Protein AF-A0A351FWD5-F1 (afdb_monomer_lite)

Radius of gyration: 30.02 Å; chains: 1; bounding box: 50×94×89 Å

Structure (mmCIF, N/CA/C/O backbone):
data_AF-A0A351FWD5-F1
#
_entry.id   AF-A0A351FWD5-F1
#
loop_
_atom_site.group_PDB
_atom_site.id
_atom_site.type_symbol
_atom_site.label_atom_id
_atom_site.label_alt_id
_atom_site.label_comp_id
_atom_site.label_asym_id
_atom_site.label_entity_id
_atom_site.label_seq_id
_atom_site.pdbx_PDB_ins_code
_atom_site.Cartn_x
_atom_site.Cartn_y
_atom_site.Cartn_z
_atom_site.occupancy
_atom_site.B_iso_or_equiv
_atom_site.auth_seq_id
_atom_site.auth_comp_id
_atom_site.auth_asym_id
_atom_site.auth_atom_id
_atom_site.pdbx_PDB_model_num
ATOM 1 N N . MET A 1 1 ? 13.349 -75.496 66.572 1.00 41.38 1 MET A N 1
ATOM 2 C CA . MET A 1 1 ? 14.262 -75.099 65.475 1.00 41.38 1 MET A CA 1
ATOM 3 C C . MET A 1 1 ? 13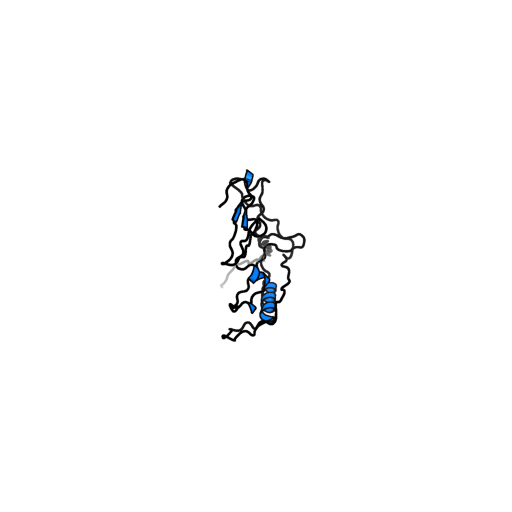.412 -74.350 64.451 1.00 41.38 1 MET A C 1
ATOM 5 O O . MET A 1 1 ? 12.555 -74.960 63.850 1.00 41.38 1 MET A O 1
ATOM 9 N N . SER A 1 2 ? 13.331 -73.021 64.524 1.00 43.41 2 SER A N 1
ATOM 10 C CA . SER A 1 2 ? 14.246 -72.053 63.892 1.00 43.41 2 SER A CA 1
ATOM 11 C C . SER A 1 2 ? 13.725 -71.585 62.522 1.00 43.41 2 SER A C 1
ATOM 13 O O . SER A 1 2 ? 13.890 -72.307 61.549 1.00 43.41 2 SER A O 1
ATOM 15 N N . ARG A 1 3 ? 13.266 -70.313 62.498 1.00 41.75 3 ARG A N 1
ATOM 16 C CA . ARG A 1 3 ? 13.237 -69.354 61.362 1.00 41.75 3 ARG A CA 1
ATOM 17 C C . ARG A 1 3 ? 12.122 -69.564 60.311 1.00 41.75 3 ARG A C 1
ATOM 19 O O . ARG A 1 3 ? 11.820 -70.690 59.978 1.00 41.75 3 ARG A O 1
ATOM 26 N N . LEU A 1 4 ? 11.471 -68.557 59.717 1.00 43.47 4 LEU A N 1
ATOM 27 C CA . LEU A 1 4 ? 11.526 -67.086 59.747 1.00 43.47 4 LEU A CA 1
ATOM 28 C C . LEU A 1 4 ? 10.244 -66.576 59.015 1.00 43.47 4 LEU A C 1
ATOM 30 O O . LEU A 1 4 ? 9.862 -67.207 58.042 1.00 43.47 4 LEU A O 1
ATOM 34 N N . ARG A 1 5 ? 9.637 -65.463 59.480 1.00 39.59 5 ARG A N 1
ATOM 35 C CA . ARG A 1 5 ? 9.236 -64.218 58.747 1.00 39.59 5 ARG A CA 1
ATOM 36 C C . ARG A 1 5 ? 8.642 -64.336 57.315 1.00 39.59 5 ARG A C 1
ATOM 38 O O . ARG A 1 5 ? 9.155 -65.080 56.508 1.00 39.59 5 ARG A O 1
ATOM 45 N N . SER A 1 6 ? 7.718 -63.516 56.806 1.00 39.00 6 SER A N 1
ATOM 46 C CA . SER A 1 6 ? 7.084 -62.249 57.200 1.00 39.00 6 SER A CA 1
ATOM 47 C C . SER A 1 6 ? 6.285 -61.755 55.973 1.00 39.00 6 SER A C 1
ATOM 49 O O . SER A 1 6 ? 6.823 -61.784 54.874 1.00 39.00 6 SER A O 1
ATOM 51 N N . ILE A 1 7 ? 5.042 -61.306 56.178 1.00 45.97 7 ILE A N 1
ATOM 52 C CA . ILE A 1 7 ? 4.450 -60.027 55.715 1.00 45.97 7 ILE A CA 1
ATOM 53 C C . ILE A 1 7 ? 4.890 -59.512 54.323 1.00 45.97 7 ILE A C 1
ATOM 55 O O . ILE A 1 7 ? 6.020 -59.063 54.173 1.00 45.97 7 ILE A O 1
ATOM 59 N N . SER A 1 8 ? 3.981 -59.406 53.347 1.00 37.34 8 SER A N 1
ATOM 60 C CA . SER A 1 8 ? 3.209 -58.167 53.120 1.00 37.34 8 SER A CA 1
ATOM 61 C C . SER A 1 8 ? 2.425 -58.184 51.807 1.00 37.34 8 SER A C 1
ATOM 63 O O . SER A 1 8 ? 2.867 -58.695 50.783 1.00 37.34 8 SER A O 1
ATOM 65 N N . GLN A 1 9 ? 1.260 -57.553 51.877 1.00 48.47 9 GLN A N 1
ATOM 66 C CA . GLN A 1 9 ? 0.354 -57.199 50.795 1.00 48.47 9 GLN A CA 1
ATOM 67 C C . GLN A 1 9 ? 1.044 -56.314 49.746 1.00 48.47 9 GLN A C 1
ATOM 69 O O . GLN A 1 9 ? 1.729 -55.367 50.116 1.00 48.47 9 GLN A O 1
ATOM 74 N N . PHE A 1 10 ? 0.759 -56.532 48.462 1.00 39.69 10 PHE A N 1
ATOM 75 C CA . PHE A 1 10 ? 0.772 -55.463 47.459 1.00 39.69 10 PHE A CA 1
ATOM 76 C C . PHE A 1 10 ? -0.355 -55.706 46.451 1.00 39.69 10 PHE A C 1
ATOM 78 O O . PHE A 1 10 ? -0.231 -56.465 45.493 1.00 39.69 10 PHE A O 1
ATOM 85 N N . VAL A 1 11 ? -1.491 -55.063 46.720 1.00 46.16 11 VAL A N 1
ATOM 86 C CA . VAL A 1 11 ? -2.560 -54.826 45.750 1.00 46.16 11 VAL A CA 1
ATOM 87 C C . VAL A 1 11 ? -2.072 -53.699 44.842 1.00 46.16 11 VAL A C 1
ATOM 89 O O . VAL A 1 11 ? -1.992 -52.550 45.271 1.00 46.16 11 VAL A O 1
ATOM 92 N N . ALA A 1 12 ? -1.710 -54.019 43.603 1.00 42.12 12 ALA A N 1
ATOM 93 C CA . ALA A 1 12 ? -1.438 -53.017 42.580 1.00 42.12 12 ALA A CA 1
ATOM 94 C C . ALA A 1 12 ? -2.760 -52.640 41.897 1.00 42.12 12 ALA A C 1
ATOM 96 O O . ALA A 1 12 ? -3.205 -53.283 40.948 1.00 42.12 12 ALA A O 1
ATOM 97 N N . LEU A 1 13 ? -3.405 -51.603 42.431 1.00 40.25 13 LEU A N 1
ATOM 98 C CA . LEU A 1 13 ? -4.519 -50.905 41.801 1.00 40.25 13 LEU A CA 1
ATOM 99 C C . LEU A 1 13 ? -3.931 -50.027 40.678 1.00 40.25 13 LEU A C 1
ATOM 101 O O . LEU A 1 13 ? -3.448 -48.927 40.939 1.00 40.25 13 LEU A O 1
ATOM 105 N N . LEU A 1 14 ? -3.906 -50.516 39.433 1.00 44.38 14 LEU A N 1
ATOM 106 C CA . LEU A 1 14 ? -3.582 -49.666 38.282 1.00 44.38 14 LEU A CA 1
ATOM 107 C C . LEU A 1 14 ? -4.789 -48.767 37.988 1.00 44.38 14 LEU A C 1
ATOM 109 O O . LEU A 1 14 ? -5.730 -49.154 37.299 1.00 44.38 14 LEU A O 1
ATOM 113 N N . GLY A 1 15 ? -4.759 -47.562 38.557 1.00 38.09 15 GLY A N 1
ATOM 114 C CA . GLY A 1 15 ? -5.652 -46.472 38.195 1.00 38.09 15 GLY A CA 1
ATOM 115 C C . GLY A 1 15 ? -5.371 -46.016 36.766 1.00 38.09 15 GLY A C 1
ATOM 116 O O . GLY A 1 15 ? -4.298 -45.497 36.463 1.00 38.09 15 GLY A O 1
ATOM 117 N N . SER A 1 16 ? -6.349 -46.210 35.886 1.00 47.50 16 SER A N 1
ATOM 118 C CA . SER A 1 16 ? -6.391 -45.629 34.550 1.00 47.50 16 SER A CA 1
ATOM 119 C C . SER A 1 16 ? -6.541 -44.109 34.662 1.00 47.50 16 SER A C 1
ATOM 121 O O . SER A 1 16 ? -7.642 -43.589 34.848 1.00 47.50 16 SER A O 1
ATOM 123 N N . VAL A 1 17 ? -5.422 -43.392 34.574 1.00 49.44 17 VAL A N 1
ATOM 124 C CA . VAL A 1 17 ? -5.404 -41.940 34.389 1.00 49.44 17 VAL A CA 1
ATOM 125 C C . VAL A 1 17 ? -5.877 -41.662 32.963 1.00 49.44 17 VAL A C 1
ATOM 127 O O . VAL A 1 17 ? -5.116 -41.790 32.007 1.00 49.44 17 VAL A O 1
ATOM 130 N N . SER A 1 18 ? -7.157 -41.314 32.819 1.00 47.72 18 SER A N 1
ATOM 131 C CA . SER A 1 18 ? -7.682 -40.686 31.607 1.00 47.72 18 SER A CA 1
ATOM 132 C C . SER A 1 18 ? -6.924 -39.385 31.372 1.00 47.72 18 SER A C 1
ATOM 134 O O . SER A 1 18 ? -7.190 -38.368 32.014 1.00 47.72 18 SER A O 1
ATOM 136 N N . ALA A 1 19 ? -5.966 -39.424 30.450 1.00 46.78 19 ALA A N 1
ATOM 137 C CA . ALA A 1 19 ? -5.358 -38.240 29.876 1.00 46.78 19 ALA A CA 1
ATOM 138 C C . ALA A 1 19 ? -6.426 -37.515 29.046 1.00 46.78 19 ALA A C 1
ATOM 140 O O . ALA A 1 19 ? -6.619 -37.789 27.862 1.00 46.78 19 ALA A O 1
ATOM 141 N N . VAL A 1 20 ? -7.158 -36.607 29.692 1.00 49.94 20 VAL A N 1
ATOM 142 C CA . VAL A 1 20 ? -7.933 -35.577 29.004 1.00 49.94 20 VAL A CA 1
ATOM 143 C C . VAL A 1 20 ? -6.912 -34.721 28.264 1.00 49.94 20 VAL A C 1
ATOM 145 O O . VAL A 1 20 ? -6.256 -33.864 28.854 1.00 49.94 20 VAL A O 1
ATOM 148 N N . MET A 1 21 ? -6.730 -34.997 26.972 1.00 47.03 21 MET A N 1
ATOM 149 C CA . MET A 1 21 ? -6.053 -34.077 26.071 1.00 47.03 21 MET A CA 1
ATOM 150 C C . MET A 1 21 ? -6.912 -32.819 25.986 1.00 47.03 21 MET A C 1
ATOM 152 O O . MET A 1 21 ? -7.816 -32.708 25.161 1.00 47.03 21 MET A O 1
ATOM 156 N N . LEU A 1 22 ? -6.628 -31.869 26.874 1.00 44.09 22 LEU A N 1
ATOM 157 C CA . LEU A 1 22 ? -6.909 -30.463 26.650 1.00 44.09 22 LEU A CA 1
ATOM 158 C C . LEU A 1 22 ? -6.114 -30.066 25.405 1.00 44.09 22 LEU A C 1
ATOM 160 O O . LEU A 1 22 ? -4.974 -29.612 25.490 1.00 44.09 22 LEU A O 1
ATOM 164 N N . VAL A 1 23 ? -6.718 -30.270 24.235 1.00 52.34 23 VAL A N 1
ATOM 165 C CA . VAL A 1 23 ? -6.383 -29.507 23.039 1.00 52.34 23 VAL A CA 1
ATOM 166 C C . VAL A 1 23 ? -6.749 -28.073 23.395 1.00 52.34 23 VAL A C 1
ATOM 168 O O . VAL A 1 23 ? -7.886 -27.636 23.231 1.00 52.34 23 VAL A O 1
ATOM 171 N N . GLY A 1 24 ? -5.798 -27.377 24.015 1.00 41.22 24 GLY A N 1
ATOM 172 C CA . GLY A 1 24 ? -5.875 -25.948 24.221 1.00 41.22 24 GLY A CA 1
ATOM 173 C C . GLY A 1 24 ? -6.073 -25.330 22.851 1.00 41.22 24 GLY A C 1
ATOM 174 O O . GLY A 1 24 ? -5.188 -25.392 22.000 1.00 41.22 24 GLY A O 1
ATOM 175 N N . CYS A 1 25 ? -7.268 -24.797 22.622 1.00 51.56 25 CYS A N 1
ATOM 176 C CA . CYS A 1 25 ? -7.544 -23.958 21.479 1.00 51.56 25 CYS A CA 1
ATOM 177 C C . CYS A 1 25 ? -6.558 -22.787 21.580 1.00 51.56 25 CYS A C 1
ATOM 179 O O . CYS A 1 25 ? -6.690 -21.944 22.471 1.00 51.56 25 CYS A O 1
ATOM 181 N N . LEU A 1 26 ? -5.512 -22.784 20.743 1.00 39.88 26 LEU A N 1
ATOM 182 C CA . LEU A 1 26 ? -4.633 -21.625 20.618 1.00 39.88 26 LEU A CA 1
ATOM 183 C C . LEU A 1 26 ? -5.513 -20.399 20.342 1.00 39.88 26 LEU A C 1
ATOM 185 O O . LEU A 1 26 ? -6.525 -20.554 19.653 1.00 39.88 26 LEU A O 1
ATOM 189 N N . PRO A 1 27 ? -5.156 -19.203 20.845 1.00 45.75 27 PRO A N 1
ATOM 190 C CA . PRO A 1 27 ? -5.933 -17.996 20.604 1.00 45.75 27 PRO A CA 1
ATOM 191 C C . PRO A 1 27 ? -6.151 -17.826 19.099 1.00 45.75 27 PRO A C 1
ATOM 193 O O . PRO A 1 27 ? -5.228 -17.517 18.341 1.00 45.75 27 PRO A O 1
ATOM 196 N N . SER A 1 28 ? -7.379 -18.096 18.669 1.00 50.41 28 SER A N 1
ATOM 197 C CA . SER A 1 28 ? -7.840 -18.014 17.293 1.00 50.41 28 SER A CA 1
ATOM 198 C C . SER A 1 28 ? -7.939 -16.540 16.924 1.00 50.41 28 SER A C 1
ATOM 200 O O . SER A 1 28 ? -8.984 -15.917 17.088 1.00 50.41 28 SER A O 1
ATOM 202 N N . GLY A 1 29 ? -6.821 -15.946 16.520 1.00 54.88 29 GLY A N 1
ATOM 203 C CA . GLY A 1 29 ? -6.806 -14.527 16.163 1.00 54.88 29 GLY A CA 1
ATOM 204 C C . GLY A 1 29 ? -5.559 -14.037 15.443 1.00 54.88 29 GLY A C 1
ATOM 205 O O . GLY A 1 29 ? -5.562 -12.919 14.943 1.00 54.88 29 GLY A O 1
ATOM 206 N N . LYS A 1 30 ? -4.496 -14.842 15.354 1.00 65.75 30 LYS A N 1
ATOM 207 C CA . LYS A 1 30 ? -3.305 -14.467 14.589 1.00 65.75 30 LYS A CA 1
ATOM 208 C C . LYS A 1 30 ? -3.393 -15.082 13.200 1.00 65.75 30 LYS A C 1
ATOM 210 O O . LYS A 1 30 ? -3.311 -16.300 13.066 1.00 65.75 30 LYS A O 1
ATOM 215 N N . VAL A 1 31 ? -3.555 -14.242 12.180 1.00 74.56 31 VAL A N 1
ATOM 216 C CA . VAL A 1 31 ? -3.270 -14.656 10.804 1.00 74.56 31 VAL A CA 1
ATOM 217 C C . VAL A 1 31 ? -1.768 -14.875 10.711 1.00 74.56 31 VAL A C 1
ATOM 219 O O . VAL A 1 31 ? -0.980 -13.985 11.021 1.00 74.56 31 VAL A O 1
ATOM 222 N N . THR A 1 32 ? -1.371 -16.084 10.336 1.00 84.44 32 THR A N 1
ATOM 223 C CA . THR A 1 32 ? 0.027 -16.441 10.112 1.00 84.44 32 THR A CA 1
ATOM 224 C C . THR A 1 32 ? 0.253 -16.671 8.628 1.00 84.44 32 THR A C 1
ATOM 226 O O . THR A 1 32 ? -0.606 -17.204 7.923 1.00 84.44 32 THR A O 1
ATOM 229 N N . ALA A 1 33 ? 1.421 -16.258 8.138 1.00 86.38 33 ALA A N 1
ATOM 230 C CA . ALA A 1 33 ? 1.814 -16.559 6.773 1.00 86.38 33 ALA A CA 1
ATOM 231 C C . ALA A 1 33 ? 1.957 -18.078 6.601 1.00 86.38 33 ALA A C 1
ATOM 233 O O . ALA A 1 33 ? 2.564 -18.763 7.431 1.00 86.38 33 ALA A O 1
ATOM 234 N N . ASN A 1 34 ? 1.413 -18.612 5.507 1.00 90.12 34 ASN A N 1
ATOM 235 C CA . ASN A 1 34 ? 1.647 -20.002 5.149 1.00 90.12 34 ASN A CA 1
ATOM 236 C C . ASN A 1 34 ? 3.077 -20.134 4.610 1.00 90.12 34 ASN A C 1
ATOM 238 O O . ASN A 1 34 ? 3.383 -19.658 3.517 1.00 90.12 34 ASN A O 1
ATOM 242 N N . ARG A 1 35 ? 3.940 -20.800 5.381 1.00 90.44 35 ARG A N 1
ATOM 243 C CA . ARG A 1 35 ? 5.353 -20.979 5.040 1.00 90.44 35 ARG A CA 1
ATOM 244 C C . ARG A 1 35 ? 5.560 -21.670 3.689 1.00 90.44 35 ARG A C 1
ATOM 246 O O . ARG A 1 35 ? 6.392 -21.219 2.916 1.00 90.44 35 ARG A O 1
ATOM 253 N N . ALA A 1 36 ? 4.797 -22.719 3.385 1.00 91.56 36 ALA A N 1
ATOM 254 C CA . ALA A 1 36 ? 4.936 -23.437 2.118 1.00 91.56 36 ALA A CA 1
ATOM 255 C C . ALA A 1 36 ? 4.575 -22.545 0.918 1.00 91.56 36 ALA A C 1
ATOM 257 O O . ALA A 1 36 ? 5.243 -22.605 -0.110 1.00 91.56 36 ALA A O 1
ATOM 258 N N . ASN A 1 37 ? 3.568 -21.674 1.061 1.00 89.06 37 ASN A N 1
ATOM 259 C CA . ASN A 1 37 ? 3.238 -20.688 0.029 1.00 89.06 37 ASN A CA 1
ATOM 260 C C . ASN A 1 37 ? 4.349 -19.644 -0.133 1.00 89.06 37 ASN A C 1
ATOM 262 O O . ASN A 1 37 ? 4.673 -19.293 -1.263 1.00 89.06 37 ASN A O 1
ATOM 266 N N . ALA A 1 38 ? 4.941 -19.170 0.968 1.00 87.56 38 ALA A N 1
ATOM 267 C CA . ALA A 1 38 ? 6.061 -18.231 0.917 1.00 87.56 38 ALA A CA 1
ATOM 268 C C . ALA A 1 38 ? 7.278 -18.847 0.202 1.00 87.56 38 ALA A C 1
ATOM 270 O O . ALA A 1 38 ? 7.813 -18.241 -0.719 1.00 87.56 38 ALA A O 1
ATOM 271 N N . GLU A 1 39 ? 7.639 -20.088 0.538 1.00 88.75 39 GLU A N 1
ATOM 272 C CA . GLU A 1 39 ? 8.719 -20.832 -0.130 1.00 88.75 39 GLU A CA 1
ATOM 273 C C . GLU A 1 39 ? 8.405 -21.111 -1.611 1.00 88.75 39 GLU A C 1
ATOM 275 O O . GLU A 1 39 ? 9.297 -21.108 -2.457 1.00 88.75 39 GLU A O 1
ATOM 280 N N . ALA A 1 40 ? 7.138 -21.360 -1.958 1.00 86.44 40 ALA A N 1
ATOM 281 C CA . ALA A 1 40 ? 6.722 -21.536 -3.349 1.00 86.44 40 ALA A CA 1
ATOM 282 C C . ALA A 1 40 ? 6.801 -20.224 -4.146 1.00 86.44 40 ALA A C 1
ATOM 284 O O . ALA A 1 40 ? 7.242 -20.241 -5.294 1.00 86.44 40 ALA A O 1
ATOM 285 N N . MET A 1 41 ? 6.411 -19.096 -3.544 1.00 84.69 41 MET A N 1
ATOM 286 C CA . MET A 1 41 ? 6.575 -17.771 -4.145 1.00 84.69 41 MET A CA 1
ATOM 287 C C . MET A 1 41 ? 8.049 -17.432 -4.348 1.00 84.69 41 MET A C 1
ATOM 289 O O . MET A 1 41 ? 8.424 -17.006 -5.435 1.00 84.69 41 MET A O 1
ATOM 293 N N . GLU A 1 42 ? 8.893 -17.671 -3.345 1.00 83.19 42 GLU A N 1
ATOM 294 C CA . GLU A 1 42 ? 10.339 -17.471 -3.450 1.00 83.19 42 GLU A CA 1
ATOM 295 C C . GLU A 1 42 ? 10.923 -18.263 -4.628 1.00 83.19 42 GLU A C 1
ATOM 297 O O . GLU A 1 42 ? 11.606 -17.699 -5.480 1.00 83.19 42 GLU A O 1
ATOM 302 N N . LYS A 1 43 ? 10.563 -19.547 -4.753 1.00 83.00 43 LYS A N 1
ATOM 303 C CA . LYS A 1 43 ? 10.965 -20.383 -5.896 1.00 83.00 43 LYS A CA 1
ATOM 304 C C . LYS A 1 43 ? 10.442 -19.863 -7.231 1.00 83.00 43 LYS A C 1
ATOM 306 O O . LYS A 1 43 ? 11.135 -19.994 -8.233 1.00 83.00 43 LYS A O 1
ATOM 311 N N . TYR A 1 44 ? 9.238 -19.295 -7.266 1.00 79.94 44 TYR A N 1
ATOM 312 C CA . TYR A 1 44 ? 8.689 -18.691 -8.481 1.00 79.94 44 TYR A CA 1
ATOM 313 C C . TYR A 1 44 ? 9.524 -17.484 -8.928 1.00 79.94 44 TYR A C 1
ATOM 315 O O . TYR A 1 44 ? 9.816 -17.357 -10.114 1.00 79.94 44 TYR A O 1
ATOM 323 N N . PHE A 1 45 ? 9.972 -16.648 -7.987 1.00 75.81 45 PHE A N 1
ATOM 324 C CA . PHE A 1 45 ? 10.861 -15.521 -8.286 1.00 75.81 45 PHE A CA 1
ATOM 325 C C . PHE A 1 45 ? 12.288 -15.970 -8.643 1.00 75.81 45 PHE A C 1
ATOM 327 O O . PHE A 1 45 ? 12.879 -15.430 -9.573 1.00 75.81 45 PHE A O 1
ATOM 334 N N . GLN A 1 46 ? 12.814 -17.010 -7.990 1.00 72.94 46 GLN A N 1
ATOM 335 C CA . GLN A 1 46 ? 14.111 -17.620 -8.333 1.00 72.94 46 GLN A CA 1
ATOM 336 C C . GLN A 1 46 ? 14.077 -18.399 -9.658 1.00 72.94 46 GLN A C 1
ATOM 338 O O . GLN A 1 46 ? 15.113 -18.607 -10.288 1.00 72.94 46 GLN A O 1
ATOM 343 N N . GLY A 1 47 ? 12.892 -18.813 -10.117 1.00 56.28 47 GLY A N 1
ATOM 344 C CA . GLY A 1 47 ? 12.690 -19.475 -11.406 1.00 56.28 47 GLY A CA 1
ATOM 345 C C . GLY A 1 47 ? 13.065 -18.614 -12.620 1.00 56.28 47 GLY A C 1
ATOM 346 O O . GLY A 1 47 ? 13.152 -19.154 -13.720 1.00 56.28 47 GLY A O 1
ATOM 347 N N . GLY A 1 48 ? 13.316 -17.310 -12.421 1.00 51.97 48 GLY A N 1
ATOM 348 C CA . GLY A 1 48 ? 13.871 -16.387 -13.419 1.00 51.97 48 GLY A CA 1
ATOM 349 C C . GLY A 1 48 ? 15.377 -16.097 -13.289 1.00 51.97 48 GLY A C 1
ATOM 350 O O . GLY A 1 48 ? 15.940 -15.466 -14.176 1.00 51.97 48 GLY A O 1
ATOM 351 N N . GLY A 1 49 ? 16.050 -16.560 -12.231 1.00 49.66 49 GLY A N 1
ATOM 352 C CA . GLY A 1 49 ? 17.469 -16.288 -11.980 1.00 49.66 49 GLY A CA 1
ATOM 353 C C . GLY A 1 49 ? 17.925 -16.938 -10.676 1.00 49.66 49 GLY A C 1
ATOM 354 O O . GLY A 1 49 ? 17.389 -16.649 -9.610 1.00 49.66 49 GLY A O 1
ATOM 355 N N . GLY A 1 50 ? 18.878 -17.869 -10.773 1.00 42.50 50 GLY A N 1
ATOM 356 C CA . GLY A 1 50 ? 19.279 -18.751 -9.679 1.00 42.50 50 GLY A CA 1
ATOM 357 C C . GLY A 1 50 ? 19.756 -18.007 -8.430 1.00 42.50 50 GLY A C 1
ATOM 358 O O . GLY A 1 50 ? 20.642 -17.163 -8.507 1.00 42.50 50 GLY A O 1
ATOM 359 N N . GLY A 1 51 ? 19.205 -18.390 -7.275 1.00 42.12 51 GLY A N 1
ATOM 360 C CA . GLY A 1 51 ? 19.610 -17.944 -5.937 1.00 42.12 51 GLY A CA 1
ATOM 361 C C . GLY A 1 51 ? 20.964 -18.507 -5.491 1.00 42.12 51 GLY A C 1
ATOM 362 O O . GLY A 1 51 ? 21.057 -19.174 -4.462 1.00 42.12 51 GLY A O 1
ATOM 363 N N . GLY A 1 52 ? 22.002 -18.286 -6.294 1.00 42.38 52 GLY A N 1
ATOM 364 C CA . GLY A 1 52 ? 23.396 -18.401 -5.880 1.00 42.38 52 GLY A CA 1
ATOM 365 C C . GLY A 1 52 ? 23.960 -17.015 -5.589 1.00 42.38 52 GLY A C 1
ATOM 366 O O . GLY A 1 52 ? 23.448 -16.022 -6.096 1.00 42.38 52 GLY A O 1
ATOM 367 N N . GLU A 1 53 ? 25.015 -16.954 -4.780 1.00 47.22 53 GLU A N 1
ATOM 368 C CA . GLU A 1 53 ? 25.831 -15.752 -4.613 1.00 47.22 53 GLU A CA 1
ATOM 369 C C . GLU A 1 53 ? 26.194 -15.203 -6.002 1.00 47.22 53 GLU A C 1
ATOM 371 O O . GLU A 1 53 ? 26.948 -15.819 -6.761 1.00 47.22 53 GLU A O 1
ATOM 376 N N . ILE A 1 54 ? 25.582 -14.076 -6.366 1.00 50.12 54 ILE A N 1
ATOM 377 C CA . ILE A 1 54 ? 25.883 -13.365 -7.599 1.00 50.12 54 ILE A CA 1
ATOM 378 C C . ILE A 1 54 ? 27.237 -12.700 -7.383 1.00 50.12 54 ILE A C 1
ATOM 380 O O . ILE A 1 54 ? 27.342 -11.581 -6.889 1.00 50.12 54 ILE A O 1
ATOM 384 N N . ALA A 1 55 ? 28.305 -13.396 -7.786 1.00 50.84 55 ALA A N 1
ATOM 385 C CA . ALA A 1 55 ? 29.453 -12.688 -8.335 1.00 50.84 55 ALA A CA 1
ATOM 386 C C . ALA A 1 55 ? 28.906 -11.660 -9.336 1.00 50.84 55 ALA A C 1
ATOM 388 O O . ALA A 1 55 ? 27.947 -11.980 -10.036 1.00 50.84 55 ALA A O 1
ATOM 389 N N . ALA A 1 56 ? 29.468 -10.449 -9.376 1.00 53.56 56 ALA A N 1
ATOM 390 C CA . ALA A 1 56 ? 29.028 -9.377 -10.266 1.00 53.56 56 ALA A CA 1
ATOM 391 C C . ALA A 1 56 ? 29.084 -9.835 -11.736 1.00 53.56 56 ALA A C 1
ATOM 393 O O . ALA A 1 56 ? 30.084 -9.664 -12.430 1.00 53.56 56 ALA A O 1
ATOM 394 N N . VAL A 1 57 ? 28.016 -10.484 -12.186 1.00 57.84 57 VAL A N 1
ATOM 395 C CA . VAL A 1 57 ? 27.743 -10.821 -13.569 1.00 57.84 57 VAL A CA 1
ATOM 396 C C . VAL A 1 57 ? 26.893 -9.670 -14.063 1.00 57.84 57 VAL A C 1
ATOM 398 O O . VAL A 1 57 ? 25.841 -9.381 -13.496 1.00 57.84 57 VAL A O 1
ATOM 401 N N . GLU A 1 58 ? 27.396 -8.979 -15.078 1.00 67.75 58 GLU A N 1
ATOM 402 C CA . GLU A 1 58 ? 26.655 -7.948 -15.788 1.00 67.75 58 GLU A CA 1
ATOM 403 C C . GLU A 1 58 ? 25.293 -8.524 -16.197 1.00 67.75 58 GLU A C 1
ATOM 405 O O . GLU A 1 58 ? 25.221 -9.513 -16.931 1.00 67.75 58 GLU A O 1
ATOM 410 N N . LEU A 1 59 ? 24.216 -7.966 -15.634 1.00 73.44 59 LEU A N 1
ATOM 411 C CA . LEU A 1 59 ? 22.863 -8.384 -15.974 1.00 73.44 59 LEU A CA 1
ATOM 412 C C . LEU A 1 59 ? 22.636 -8.069 -17.459 1.00 73.44 59 LEU A C 1
ATOM 414 O O . LEU A 1 59 ? 22.957 -6.953 -17.879 1.00 73.44 59 LEU A O 1
ATOM 418 N N . PRO A 1 60 ? 22.105 -9.011 -18.262 1.00 80.00 60 PRO A N 1
ATOM 419 C CA . PRO A 1 60 ? 21.774 -8.715 -19.648 1.00 80.00 60 PRO A CA 1
ATOM 420 C C . PRO A 1 60 ? 20.769 -7.564 -19.697 1.00 80.00 60 PRO A C 1
ATOM 422 O O . PRO A 1 60 ? 19.954 -7.413 -18.787 1.00 80.00 60 PRO A O 1
ATOM 425 N N . ASP A 1 61 ? 20.815 -6.770 -20.765 1.00 85.81 61 ASP A N 1
ATOM 426 C CA . ASP A 1 61 ? 19.835 -5.707 -20.969 1.00 85.81 61 ASP A CA 1
ATOM 427 C C . ASP A 1 61 ? 18.403 -6.265 -20.893 1.00 85.81 61 ASP A C 1
ATOM 429 O O . ASP A 1 61 ? 18.141 -7.348 -21.429 1.00 85.81 61 ASP A O 1
ATOM 433 N N . PRO A 1 62 ? 17.472 -5.547 -20.236 1.00 86.38 62 PRO A N 1
ATOM 434 C CA . PRO A 1 62 ? 16.094 -5.994 -20.135 1.00 86.38 62 PRO A CA 1
ATOM 435 C C . PRO A 1 62 ? 15.452 -5.992 -21.526 1.00 86.38 62 PRO A C 1
ATOM 437 O O . PRO A 1 62 ? 15.583 -5.033 -22.288 1.00 86.38 62 PRO A O 1
ATOM 440 N N . ASP A 1 63 ? 14.735 -7.063 -21.858 1.00 89.06 63 ASP A N 1
ATOM 441 C CA . ASP A 1 63 ? 14.037 -7.235 -23.138 1.00 89.06 63 ASP A CA 1
ATOM 442 C C . ASP A 1 63 ? 12.554 -6.817 -23.078 1.00 89.06 63 ASP A C 1
ATOM 444 O O . ASP A 1 63 ? 11.852 -6.826 -24.093 1.00 89.06 63 ASP A O 1
ATOM 448 N N . GLY A 1 64 ? 12.081 -6.404 -21.899 1.00 89.69 64 GLY A N 1
ATOM 449 C CA . GLY A 1 64 ? 10.736 -5.894 -21.677 1.00 89.69 64 GLY A CA 1
ATOM 450 C C . GLY A 1 64 ? 10.336 -5.857 -20.202 1.00 89.69 64 GLY A C 1
ATOM 451 O O . GLY A 1 64 ? 11.156 -6.009 -19.300 1.00 89.69 64 GLY A O 1
ATOM 452 N N . PHE A 1 65 ? 9.036 -5.664 -19.964 1.00 89.50 65 PHE A N 1
ATOM 453 C CA . PHE A 1 65 ? 8.436 -5.636 -18.630 1.00 89.50 65 PHE A CA 1
ATOM 454 C C . PHE A 1 65 ? 7.420 -6.769 -18.460 1.00 89.50 65 PHE A C 1
ATOM 456 O O . PHE A 1 65 ? 6.652 -7.080 -19.373 1.00 89.50 65 PHE A O 1
ATOM 463 N N . GLY A 1 66 ? 7.395 -7.370 -17.271 1.00 86.06 66 GLY A N 1
ATOM 464 C CA . GLY A 1 66 ? 6.460 -8.433 -16.902 1.00 86.06 66 GLY A CA 1
ATOM 465 C C . GLY A 1 66 ? 5.340 -7.950 -15.980 1.00 86.06 66 GLY A C 1
ATOM 466 O O . GLY A 1 66 ? 5.482 -6.961 -15.266 1.00 86.06 66 GLY A O 1
ATOM 467 N N . ILE A 1 67 ? 4.226 -8.689 -15.954 1.00 85.62 67 ILE A N 1
ATOM 468 C CA . ILE A 1 67 ? 3.119 -8.456 -15.016 1.00 85.62 67 ILE A CA 1
ATOM 469 C C . ILE A 1 67 ? 3.061 -9.612 -14.018 1.00 85.62 67 ILE A C 1
ATOM 471 O O . ILE A 1 67 ? 2.758 -10.746 -14.391 1.00 85.62 67 ILE A O 1
ATOM 475 N N . LEU A 1 68 ? 3.274 -9.315 -12.736 1.00 85.06 68 LEU A N 1
ATOM 476 C CA . LEU A 1 68 ? 3.004 -10.247 -11.645 1.00 85.06 68 LEU A CA 1
ATOM 477 C C . LEU A 1 68 ? 1.517 -10.182 -11.267 1.00 85.06 68 LEU A C 1
ATOM 479 O O . LEU A 1 68 ? 1.001 -9.118 -10.931 1.00 85.06 68 LEU A O 1
ATOM 483 N N . LYS A 1 69 ? 0.823 -11.324 -11.299 1.00 89.38 69 LYS A N 1
ATOM 484 C CA . LYS A 1 69 ? -0.574 -11.447 -10.854 1.00 89.38 69 LYS A CA 1
ATOM 485 C C . LYS A 1 69 ? -0.680 -12.501 -9.761 1.00 89.38 69 LYS A C 1
ATOM 487 O O . LYS A 1 69 ? -0.101 -13.576 -9.880 1.00 89.38 69 LYS A O 1
ATOM 492 N N . GLY A 1 70 ? -1.460 -12.213 -8.726 1.00 88.75 70 GLY A N 1
ATOM 493 C CA . GLY A 1 70 ? -1.683 -13.133 -7.617 1.00 88.75 70 GLY A CA 1
ATOM 494 C C . GLY A 1 70 ? -2.798 -12.661 -6.693 1.00 88.75 70 GLY A C 1
ATOM 495 O O . GLY A 1 70 ? -3.370 -11.587 -6.873 1.00 88.75 70 GLY A O 1
ATOM 496 N N . THR A 1 71 ? -3.129 -13.482 -5.701 1.00 91.75 71 THR A N 1
ATOM 497 C CA . THR A 1 71 ? -4.107 -13.136 -4.665 1.00 91.75 71 THR A CA 1
ATOM 498 C C . THR A 1 71 ? -3.663 -13.727 -3.339 1.00 91.75 71 THR A C 1
ATOM 500 O O . THR A 1 71 ? -3.342 -14.911 -3.259 1.00 91.75 71 THR A O 1
ATOM 503 N N . PHE A 1 72 ? -3.688 -12.912 -2.290 1.00 92.19 72 PHE A N 1
ATOM 504 C CA . PHE A 1 72 ? -3.435 -13.353 -0.925 1.00 92.19 72 PHE A CA 1
ATOM 505 C C . PHE A 1 72 ? -4.773 -13.609 -0.250 1.00 92.19 72 PHE A C 1
ATOM 507 O O . PHE A 1 72 ? -5.618 -12.716 -0.196 1.00 92.19 72 PHE A O 1
ATOM 514 N N . LYS A 1 73 ? -4.982 -14.834 0.234 1.00 92.94 73 LYS A N 1
ATOM 515 C CA . LYS A 1 73 ? -6.229 -15.238 0.888 1.00 92.94 73 LYS A CA 1
ATOM 516 C C . LYS A 1 73 ? -5.972 -15.780 2.280 1.00 92.94 73 LYS A C 1
ATOM 518 O O . LYS A 1 73 ? -4.994 -16.495 2.504 1.00 92.94 73 LYS A O 1
ATOM 523 N N . VAL A 1 74 ? -6.891 -15.485 3.189 1.00 90.50 74 VAL A N 1
ATOM 524 C CA . VAL A 1 74 ? -6.965 -16.151 4.487 1.00 90.50 74 VAL A CA 1
ATOM 525 C C . VAL A 1 74 ? -7.666 -17.495 4.296 1.00 90.50 74 VAL A C 1
ATOM 527 O O . VAL A 1 74 ? -8.734 -17.575 3.695 1.00 90.50 74 VAL A O 1
ATOM 530 N N . VAL A 1 75 ? -7.043 -18.566 4.786 1.00 88.00 75 VAL A N 1
ATOM 531 C CA . VAL A 1 75 ? -7.637 -19.908 4.780 1.00 88.00 75 VAL A CA 1
ATOM 532 C C . VAL A 1 75 ? -8.497 -20.079 6.031 1.00 88.00 75 VAL A C 1
ATOM 534 O O . VAL A 1 75 ? -8.032 -19.837 7.143 1.00 88.00 75 VAL A O 1
ATOM 537 N N . GLY A 1 76 ? -9.734 -20.542 5.844 1.00 86.44 76 GLY A N 1
ATOM 538 C CA . GLY A 1 76 ? -10.723 -20.670 6.916 1.00 86.44 76 GLY A CA 1
ATOM 539 C C . GLY A 1 76 ? -11.494 -19.373 7.169 1.00 86.44 76 GLY A C 1
ATOM 540 O O . GLY A 1 76 ? -11.400 -18.416 6.404 1.00 86.44 76 GLY A O 1
ATOM 541 N N . THR A 1 77 ? -12.290 -19.352 8.238 1.00 83.00 77 THR A N 1
ATOM 542 C CA . THR A 1 77 ? -13.072 -18.169 8.617 1.00 83.00 77 THR A CA 1
ATOM 543 C C . THR A 1 77 ? -12.204 -17.233 9.460 1.00 83.00 77 THR A C 1
ATOM 545 O O . THR A 1 77 ? -11.801 -17.633 10.557 1.00 83.00 77 THR A O 1
ATOM 548 N N . PRO A 1 78 ? -11.902 -16.003 9.001 1.00 80.81 78 PRO A N 1
ATOM 549 C CA . PRO A 1 78 ? -11.182 -15.037 9.821 1.00 80.81 78 PRO A CA 1
ATOM 550 C C . PRO A 1 78 ? -12.006 -14.681 11.062 1.00 80.81 78 PRO A C 1
ATOM 552 O O . PRO A 1 78 ? -13.232 -14.573 11.004 1.00 80.81 78 PRO A O 1
ATOM 555 N N . ALA A 1 79 ? -11.330 -14.492 12.196 1.00 81.50 79 ALA A N 1
ATOM 556 C CA . ALA A 1 79 ? -11.977 -13.966 13.391 1.00 81.50 79 ALA A CA 1
ATOM 557 C C . ALA A 1 79 ? -12.514 -12.552 13.119 1.00 81.50 79 ALA A C 1
ATOM 559 O O . ALA A 1 79 ? -11.948 -11.805 12.318 1.00 81.50 79 ALA A O 1
ATOM 560 N N . ALA A 1 80 ? -13.592 -12.176 13.810 1.00 84.88 80 ALA A N 1
ATOM 561 C CA . ALA A 1 80 ? -14.062 -10.798 13.780 1.00 84.88 80 ALA A CA 1
ATOM 562 C C . ALA A 1 80 ? -12.945 -9.857 14.258 1.00 84.88 80 ALA A C 1
ATOM 564 O O . ALA A 1 80 ? -12.227 -10.167 15.212 1.00 84.88 80 ALA A O 1
ATOM 565 N N . GLN A 1 81 ? -12.809 -8.706 13.598 1.00 87.75 81 GLN A N 1
ATOM 566 C CA . GLN A 1 81 ? -11.835 -7.694 13.989 1.00 87.75 81 GLN A CA 1
ATOM 567 C C . GLN A 1 81 ? -12.136 -7.216 15.416 1.00 87.75 81 GLN A C 1
ATOM 569 O O . GLN A 1 81 ? -13.262 -6.780 15.680 1.00 87.75 81 GLN A O 1
ATOM 574 N N . PRO A 1 82 ? -11.172 -7.292 16.350 1.00 88.19 82 PRO A N 1
ATOM 575 C CA . PRO A 1 82 ? -11.396 -6.803 17.701 1.00 88.19 82 PRO A CA 1
ATOM 576 C C . PRO A 1 82 ? -11.588 -5.287 17.667 1.00 88.19 82 PRO A C 1
ATOM 578 O O . PRO A 1 82 ? -10.928 -4.593 16.895 1.00 88.19 82 PRO A O 1
ATOM 581 N N . ALA A 1 83 ? -12.465 -4.761 18.517 1.00 90.62 83 ALA A N 1
ATOM 582 C CA . ALA A 1 83 ? -12.573 -3.320 18.696 1.00 90.62 83 ALA A CA 1
ATOM 583 C C . ALA A 1 83 ? -11.315 -2.778 19.395 1.00 90.62 83 ALA A C 1
ATOM 585 O O . ALA A 1 83 ? -10.801 -3.382 20.337 1.00 90.62 83 ALA A O 1
ATOM 586 N N . LEU A 1 84 ? -10.833 -1.629 18.937 1.00 89.38 84 LEU A N 1
ATOM 587 C CA . LEU A 1 84 ? -9.806 -0.848 19.602 1.00 89.38 84 LEU A CA 1
ATOM 588 C C . LEU A 1 84 ? -10.410 -0.137 20.814 1.00 89.38 84 LEU A C 1
ATOM 590 O O . LEU A 1 84 ? -11.520 0.397 20.761 1.00 89.38 84 LEU A O 1
ATOM 594 N N . THR A 1 85 ? -9.650 -0.099 21.905 1.00 90.25 85 THR A N 1
ATOM 595 C CA . THR A 1 85 ? -10.014 0.676 23.090 1.00 90.25 85 THR A CA 1
ATOM 596 C C . THR A 1 85 ? -9.705 2.147 22.835 1.00 90.25 85 THR A C 1
ATOM 598 O O . THR A 1 85 ? -8.558 2.575 22.948 1.00 90.25 85 THR A O 1
ATOM 601 N N . VAL A 1 86 ? -10.732 2.924 22.503 1.00 89.56 86 VAL A N 1
ATOM 602 C CA . VAL A 1 86 ? -10.631 4.378 22.330 1.00 89.56 86 VAL A CA 1
ATOM 603 C C . VAL A 1 86 ? -11.001 5.053 23.649 1.00 89.56 86 VAL A C 1
ATOM 605 O O . VAL A 1 86 ? -12.136 4.943 24.107 1.00 89.56 86 VAL A O 1
ATOM 608 N N . THR A 1 87 ? -10.039 5.721 24.284 1.00 90.12 87 THR A N 1
ATOM 609 C CA . THR A 1 87 ? -10.215 6.344 25.612 1.00 90.12 87 THR A CA 1
ATOM 610 C C . THR A 1 87 ? -10.283 7.868 25.576 1.00 90.12 87 THR A C 1
ATOM 612 O O . THR A 1 87 ? -10.716 8.475 26.552 1.00 90.12 87 THR A O 1
ATOM 615 N N . ALA A 1 88 ? -9.883 8.483 24.464 1.00 87.50 88 ALA A N 1
ATOM 616 C CA . ALA A 1 88 ? -9.876 9.926 24.255 1.00 87.50 88 ALA A CA 1
ATOM 617 C C . ALA A 1 88 ? -10.677 10.283 23.000 1.00 87.50 88 ALA A C 1
ATOM 619 O O . ALA A 1 88 ? -10.784 9.472 22.081 1.00 87.50 88 ALA A O 1
ATOM 620 N N . ASP A 1 89 ? -11.270 11.480 23.004 1.00 88.44 89 ASP A N 1
ATOM 621 C CA . ASP A 1 89 ? -11.963 12.078 21.855 1.00 88.44 89 ASP A CA 1
ATOM 622 C C . ASP A 1 89 ? -12.962 11.139 21.160 1.00 88.44 89 ASP A C 1
ATOM 624 O O . ASP A 1 89 ? -13.133 11.161 19.944 1.00 88.44 89 ASP A O 1
ATOM 628 N N . ILE A 1 90 ? -13.667 10.318 21.952 1.00 90.25 90 ILE A N 1
ATOM 629 C CA . ILE A 1 90 ? -14.572 9.255 21.476 1.00 90.25 90 ILE A CA 1
ATOM 630 C C . ILE A 1 90 ? -15.614 9.806 20.495 1.00 90.25 90 ILE A C 1
ATOM 632 O O . ILE A 1 90 ? -15.919 9.156 19.500 1.00 90.25 90 ILE A O 1
ATOM 636 N N . GLY A 1 91 ? -16.113 11.024 20.734 1.00 89.38 91 GLY A N 1
ATOM 637 C CA . GLY A 1 91 ? -17.074 11.686 19.847 1.00 89.38 91 GLY A CA 1
ATOM 638 C C . GLY A 1 91 ? -16.558 11.931 18.423 1.00 89.38 91 GLY A C 1
ATOM 639 O O . GLY A 1 91 ? -17.371 12.009 17.506 1.00 89.38 91 GLY A O 1
ATOM 640 N N . TYR A 1 92 ? -15.238 12.000 18.231 1.00 89.38 92 TYR A N 1
ATOM 641 C CA . TYR A 1 92 ? -14.589 12.198 16.931 1.00 89.38 92 TYR A CA 1
ATOM 642 C C . TYR A 1 92 ? -13.941 10.915 16.406 1.00 89.38 92 TYR A C 1
ATOM 644 O O . TYR A 1 92 ? -14.163 10.538 15.256 1.00 89.38 92 TYR A O 1
ATOM 652 N N . CYS A 1 93 ? -13.187 10.212 17.252 1.00 88.81 93 CYS A N 1
ATOM 653 C CA . CYS A 1 93 ? -12.436 9.028 16.847 1.00 88.81 93 CYS A CA 1
ATOM 654 C C . CYS A 1 93 ? -13.338 7.794 16.700 1.00 88.81 93 CYS A C 1
ATOM 656 O O . CYS A 1 93 ? -13.190 7.015 15.764 1.00 88.81 93 CYS A O 1
ATOM 658 N N . ALA A 1 94 ? -14.326 7.618 17.580 1.00 91.06 94 ALA A N 1
ATOM 659 C CA . ALA A 1 94 ? -15.242 6.477 17.556 1.00 91.06 94 ALA A CA 1
ATOM 660 C C . ALA A 1 94 ? -16.712 6.924 17.668 1.00 91.06 94 ALA A C 1
ATOM 662 O O . ALA A 1 94 ? -17.417 6.496 18.583 1.00 91.06 94 ALA A O 1
ATOM 663 N N . PRO A 1 95 ? -17.228 7.735 16.722 1.00 87.62 95 PRO A N 1
ATOM 664 C CA . PRO A 1 95 ? -18.580 8.297 16.802 1.00 87.62 95 PRO A CA 1
ATOM 665 C C . PRO A 1 95 ? -19.681 7.224 16.791 1.00 87.62 95 PRO A C 1
ATOM 667 O O . PRO A 1 95 ? -20.792 7.468 17.245 1.00 87.62 95 PRO A O 1
ATOM 670 N N . SER A 1 96 ? -19.374 6.021 16.293 1.00 86.44 96 SER A N 1
ATOM 671 C CA . SER A 1 96 ? -20.273 4.857 16.326 1.00 86.44 96 SER A CA 1
ATOM 672 C C . SER A 1 96 ? -20.192 4.043 17.628 1.00 86.44 96 SER A C 1
ATOM 674 O O . SER A 1 96 ? -20.830 3.000 17.746 1.00 86.44 96 SER A O 1
ATOM 676 N N . GLY A 1 97 ? -19.383 4.482 18.597 1.00 85.38 97 GLY A N 1
ATOM 677 C CA . GLY A 1 97 ? -19.111 3.776 19.850 1.00 85.38 97 GLY A CA 1
ATOM 678 C C . GLY A 1 97 ? -18.084 2.645 19.736 1.00 85.38 97 GLY A C 1
ATOM 679 O O . GLY A 1 97 ? -17.724 2.053 20.749 1.00 85.38 97 GLY A O 1
ATOM 680 N N . SER A 1 98 ? -17.587 2.339 18.534 1.00 86.44 98 SER A N 1
ATOM 681 C CA . SER A 1 98 ? -16.519 1.358 18.328 1.00 86.44 98 SER A CA 1
ATOM 682 C C . SER A 1 98 ? -15.639 1.722 17.133 1.00 86.44 98 SER A C 1
ATOM 684 O O . SER A 1 98 ? -16.076 2.401 16.201 1.00 86.44 98 SER A O 1
ATOM 686 N N . MET A 1 99 ? -14.390 1.263 17.167 1.00 88.69 99 MET A N 1
ATOM 687 C CA . MET A 1 99 ? -13.453 1.328 16.049 1.00 88.69 99 MET A CA 1
ATOM 688 C C . MET A 1 99 ? -12.839 -0.064 15.881 1.00 88.69 99 MET A C 1
ATOM 690 O O . MET A 1 99 ? -12.196 -0.530 16.818 1.00 88.69 99 MET A O 1
ATOM 694 N N . PRO A 1 100 ? -13.047 -0.770 14.759 1.00 89.00 100 PRO A N 1
ATOM 695 C CA . PRO A 1 100 ? -12.429 -2.075 14.558 1.00 89.00 100 PRO A CA 1
ATOM 696 C C . PRO A 1 100 ? -10.919 -1.934 14.344 1.00 89.00 100 PRO A C 1
ATOM 698 O O . PRO A 1 100 ? -10.445 -0.976 13.736 1.00 89.00 100 PRO A O 1
ATOM 701 N N . SER A 1 101 ? -10.163 -2.916 14.823 1.00 89.31 101 SER A N 1
ATOM 702 C CA . SER A 1 101 ? -8.747 -3.069 14.511 1.00 89.31 101 SER A CA 1
ATOM 703 C C . SER A 1 101 ? -8.578 -3.477 13.051 1.00 89.31 101 SER A C 1
ATOM 705 O O . SER A 1 101 ? -9.100 -4.504 12.620 1.00 89.31 101 SER A O 1
ATOM 707 N N . GLU A 1 102 ? -7.796 -2.705 12.304 1.00 89.44 102 GLU A N 1
ATOM 708 C CA . GLU A 1 102 ? -7.479 -2.978 10.899 1.00 89.44 102 GLU A CA 1
ATOM 709 C C . GLU A 1 102 ? -6.183 -3.788 10.723 1.00 89.44 102 GLU A C 1
ATOM 711 O O . GLU A 1 102 ? -5.688 -3.912 9.612 1.00 89.44 102 GLU A O 1
ATOM 716 N N . GLN A 1 103 ? -5.658 -4.404 11.793 1.00 86.56 103 GLN A N 1
ATOM 717 C CA . GLN A 1 103 ? -4.454 -5.255 11.721 1.00 86.56 103 GLN A CA 1
ATOM 718 C C . GLN A 1 103 ? -4.572 -6.383 10.686 1.00 86.56 103 GLN A C 1
ATOM 720 O O . GLN A 1 103 ? -3.580 -6.791 10.090 1.00 86.56 103 GLN A O 1
ATOM 725 N N . VAL A 1 104 ? -5.781 -6.915 10.504 1.00 88.38 104 VAL A N 1
ATOM 726 C CA . VAL A 1 104 ? -6.110 -7.888 9.464 1.00 88.38 104 VAL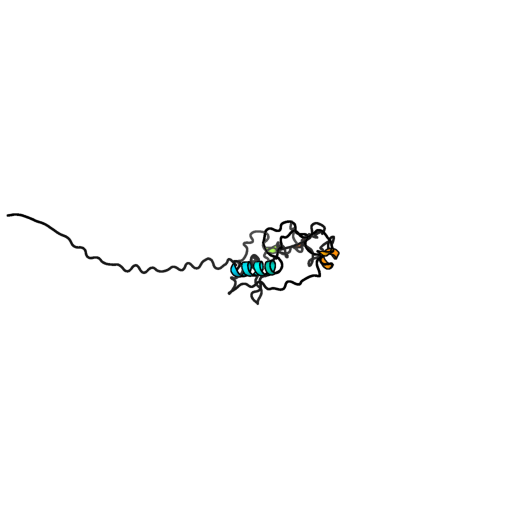 A CA 1
ATOM 727 C C . VAL A 1 104 ? -7.470 -7.506 8.911 1.00 88.38 104 VAL A C 1
ATOM 729 O O . VAL A 1 104 ? -8.469 -7.574 9.627 1.00 88.38 104 VAL A O 1
ATOM 732 N N . VAL A 1 105 ? -7.525 -7.126 7.639 1.00 90.31 105 VAL A N 1
ATOM 733 C CA . VAL A 1 105 ? -8.774 -6.794 6.947 1.00 90.31 105 VAL A CA 1
ATOM 734 C C . VAL A 1 105 ? -8.984 -7.807 5.834 1.00 90.31 105 VAL A C 1
ATOM 736 O O . VAL A 1 105 ? -8.152 -7.936 4.937 1.00 90.31 105 VAL A O 1
ATOM 739 N N . VAL A 1 106 ? -10.095 -8.537 5.907 1.00 91.75 106 VAL A N 1
ATOM 740 C CA . VAL A 1 106 ? -10.419 -9.606 4.959 1.00 91.75 106 VAL A CA 1
ATOM 741 C C . VAL A 1 106 ? -11.691 -9.248 4.204 1.00 91.75 106 VAL A C 1
ATOM 743 O O . VAL A 1 106 ? -12.706 -8.907 4.811 1.00 91.75 106 VAL A O 1
ATOM 746 N N . GLY A 1 107 ? -11.624 -9.307 2.877 1.00 91.06 107 GLY A N 1
ATOM 747 C CA . GLY A 1 107 ? -12.760 -9.086 1.994 1.00 91.06 107 GLY A CA 1
ATOM 748 C C . GLY A 1 107 ? -13.746 -10.264 1.977 1.00 91.06 107 GLY A C 1
ATOM 749 O O . GLY A 1 107 ? -13.443 -11.348 2.484 1.00 91.06 107 GLY A O 1
ATOM 750 N N . PRO A 1 108 ? -14.925 -10.091 1.351 1.00 89.75 108 PRO A N 1
ATOM 751 C CA . PRO A 1 108 ? -15.972 -11.119 1.305 1.00 89.75 108 PRO A CA 1
ATOM 752 C C . PRO A 1 108 ? -15.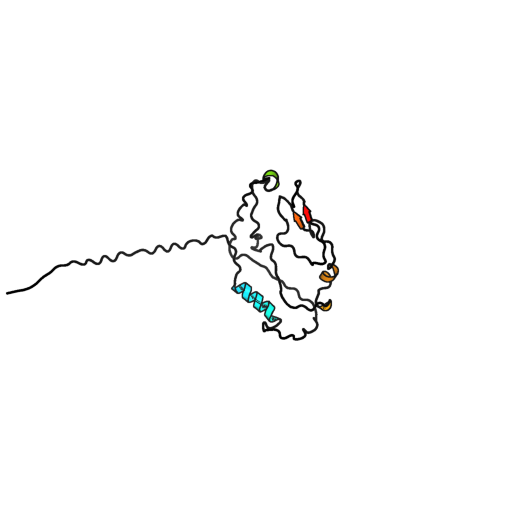544 -12.455 0.678 1.00 89.75 108 PRO A C 1
ATOM 754 O O . PRO A 1 108 ? -16.135 -13.489 0.971 1.00 89.75 108 PRO A O 1
ATOM 757 N N . ASP A 1 109 ? -14.527 -12.448 -0.186 1.00 90.12 109 ASP A N 1
ATOM 758 C CA . ASP A 1 109 ? -14.004 -13.625 -0.887 1.00 90.12 109 ASP A CA 1
ATOM 759 C C . ASP A 1 109 ? -12.782 -14.264 -0.189 1.00 90.12 109 ASP A C 1
ATOM 761 O O . ASP A 1 109 ? -12.093 -15.114 -0.775 1.00 90.12 109 ASP A O 1
ATOM 765 N N . GLY A 1 110 ? -12.482 -13.821 1.037 1.00 91.00 110 GLY A N 1
ATOM 766 C CA . GLY A 1 110 ? -11.316 -14.239 1.813 1.00 91.00 110 GLY A CA 1
ATOM 767 C C . GLY A 1 110 ? -10.017 -13.515 1.446 1.00 91.00 110 GLY A C 1
ATOM 768 O O . GLY A 1 110 ? -8.973 -13.860 2.000 1.00 91.00 110 GLY A O 1
ATOM 769 N N . GLY A 1 111 ? -10.047 -12.549 0.521 1.00 93.50 111 GLY A N 1
ATOM 770 C CA . GLY A 1 111 ? -8.877 -11.765 0.124 1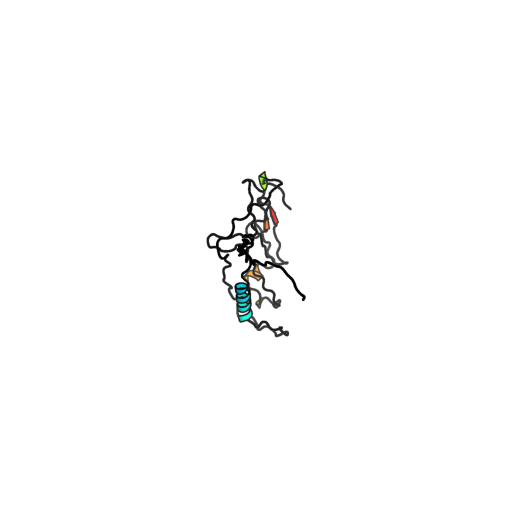.00 93.50 111 GLY A CA 1
ATOM 771 C C . GLY A 1 111 ? -8.355 -10.866 1.246 1.00 93.50 111 GLY A C 1
ATOM 772 O O . GLY A 1 111 ? -9.138 -10.231 1.950 1.00 93.50 111 GLY A O 1
ATOM 773 N N . LEU A 1 112 ? -7.036 -10.803 1.414 1.00 92.19 112 LEU A N 1
ATOM 774 C CA . LEU A 1 112 ? -6.376 -9.923 2.380 1.00 92.19 112 LEU A CA 1
ATOM 775 C C . LEU A 1 112 ? -6.167 -8.524 1.772 1.00 92.19 112 LEU A C 1
ATOM 777 O O . LEU A 1 112 ? -5.655 -8.413 0.657 1.00 92.19 112 LEU A O 1
ATOM 781 N N . ARG A 1 113 ? -6.554 -7.467 2.498 1.00 91.06 113 ARG A N 1
ATOM 782 C CA . ARG A 1 113 ? -6.253 -6.068 2.136 1.00 91.06 113 ARG A CA 1
ATOM 783 C C . ARG A 1 113 ? -4.833 -5.689 2.578 1.00 91.06 113 ARG A C 1
ATOM 785 O O . ARG A 1 113 ? -4.276 -6.333 3.460 1.00 91.06 113 ARG A O 1
ATOM 792 N N . ASP A 1 114 ? -4.287 -4.626 1.987 1.00 89.62 114 ASP A N 1
ATOM 793 C CA . ASP A 1 114 ? -3.059 -3.957 2.446 1.00 89.62 114 ASP A CA 1
ATOM 794 C C . ASP A 1 114 ? -1.802 -4.854 2.402 1.00 89.62 114 ASP A C 1
ATOM 796 O O . ASP A 1 114 ? -0.995 -4.890 3.328 1.00 89.62 114 ASP A O 1
ATOM 800 N N . VAL A 1 115 ? -1.625 -5.601 1.303 1.00 88.44 115 VAL A N 1
ATOM 801 C CA . VAL A 1 115 ? -0.458 -6.474 1.094 1.00 88.44 115 VAL A CA 1
ATOM 802 C C . VAL A 1 115 ? 0.688 -5.724 0.417 1.00 88.44 115 VAL A C 1
ATOM 804 O O . VAL A 1 115 ? 0.525 -5.196 -0.681 1.00 88.44 115 VAL A O 1
ATOM 807 N N . LEU A 1 116 ? 1.871 -5.758 1.037 1.00 88.69 116 LEU A N 1
ATOM 808 C CA . LEU A 1 116 ? 3.121 -5.262 0.464 1.00 88.69 116 LEU A CA 1
ATOM 809 C C . LEU A 1 116 ? 3.957 -6.423 -0.086 1.00 88.69 116 LEU A C 1
ATOM 811 O O . LEU A 1 116 ? 4.272 -7.366 0.640 1.00 88.69 116 LEU A O 1
ATOM 815 N N . ILE A 1 117 ? 4.355 -6.324 -1.353 1.00 86.19 117 ILE A N 1
ATOM 816 C CA . ILE A 1 117 ? 5.396 -7.169 -1.946 1.00 86.19 117 ILE A CA 1
ATOM 817 C C . ILE A 1 117 ? 6.641 -6.300 -2.069 1.00 86.19 117 ILE A C 1
ATOM 8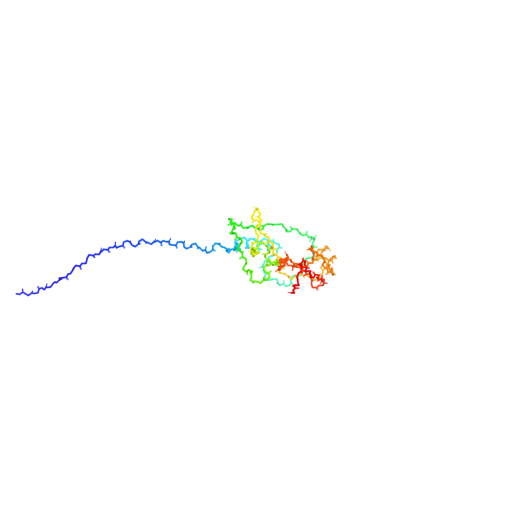19 O O . ILE A 1 117 ? 6.618 -5.282 -2.756 1.00 86.19 117 ILE A O 1
ATOM 823 N N . PHE A 1 118 ? 7.709 -6.700 -1.390 1.00 85.50 118 PHE A N 1
ATOM 824 C CA . PHE A 1 118 ? 9.001 -6.037 -1.466 1.00 85.50 118 PHE A CA 1
ATOM 825 C C . PHE A 1 118 ? 9.994 -6.972 -2.149 1.00 85.50 118 PHE A C 1
ATOM 827 O O . PHE A 1 118 ? 10.101 -8.140 -1.774 1.00 85.50 118 PHE A O 1
ATOM 834 N N . LEU A 1 119 ? 10.681 -6.456 -3.165 1.00 79.56 119 LEU A N 1
ATOM 835 C CA . LEU A 1 119 ? 11.757 -7.151 -3.855 1.00 79.56 119 LEU A CA 1
ATOM 836 C C . LEU A 1 119 ? 13.061 -6.433 -3.529 1.00 79.56 119 LEU A C 1
ATOM 838 O O . LEU A 1 119 ? 13.197 -5.243 -3.804 1.00 79.56 119 LEU A O 1
ATOM 842 N N . GLU A 1 120 ? 13.998 -7.171 -2.951 1.00 81.19 120 GLU A N 1
ATOM 843 C CA . GLU A 1 120 ? 15.340 -6.690 -2.653 1.00 81.19 120 GLU A CA 1
ATOM 844 C C . GLU A 1 120 ? 16.311 -7.328 -3.641 1.00 81.19 120 GLU A C 1
ATOM 846 O O . GLU A 1 120 ? 16.513 -8.542 -3.629 1.00 81.19 120 GLU A O 1
ATOM 851 N N . MET A 1 121 ? 16.865 -6.518 -4.537 1.00 75.38 121 MET A N 1
ATOM 852 C CA . MET A 1 121 ? 17.910 -6.933 -5.466 1.00 75.38 121 MET A CA 1
ATOM 853 C C . MET A 1 121 ? 18.692 -5.713 -5.951 1.00 75.38 121 MET A C 1
ATOM 855 O O . MET A 1 121 ? 18.167 -4.596 -5.966 1.00 75.38 121 MET A O 1
ATOM 859 N N . ASP A 1 122 ? 19.920 -5.939 -6.406 1.00 75.12 122 ASP A N 1
ATOM 860 C CA . ASP A 1 122 ? 20.729 -4.909 -7.049 1.00 75.12 122 ASP A CA 1
ATOM 861 C C . ASP A 1 122 ? 20.205 -4.652 -8.470 1.00 75.12 122 ASP A C 1
ATOM 863 O O . ASP A 1 122 ? 20.547 -5.357 -9.420 1.00 75.12 122 ASP A O 1
ATOM 867 N N . ILE A 1 123 ? 19.334 -3.651 -8.617 1.00 76.44 123 ILE A N 1
ATOM 868 C CA . ILE A 1 123 ? 18.854 -3.185 -9.925 1.00 76.44 123 ILE A CA 1
ATOM 869 C C . ILE A 1 123 ? 19.784 -2.067 -10.418 1.00 76.44 123 ILE A C 1
ATOM 871 O O . ILE A 1 123 ? 19.991 -1.091 -9.683 1.00 76.44 123 ILE A O 1
ATOM 875 N N . PRO A 1 124 ? 20.331 -2.154 -11.648 1.00 82.94 124 PRO A N 1
ATOM 876 C CA . PRO A 1 124 ? 21.123 -1.073 -12.218 1.00 82.94 124 PRO A CA 1
ATOM 877 C C . PRO A 1 124 ? 20.339 0.244 -12.243 1.00 82.94 124 PRO A C 1
ATOM 879 O O . PRO A 1 124 ? 19.165 0.281 -12.603 1.00 82.94 124 PRO A O 1
ATOM 882 N N . GLN A 1 125 ? 21.003 1.341 -11.874 1.00 80.12 125 GLN A N 1
ATOM 883 C CA . GLN A 1 125 ? 20.436 2.695 -11.882 1.00 80.12 125 GLN A CA 1
ATOM 884 C C . GLN A 1 125 ? 20.418 3.258 -13.318 1.00 80.12 125 GLN A C 1
ATOM 886 O O . GLN A 1 125 ? 21.134 4.207 -13.633 1.00 80.12 125 GLN A O 1
ATOM 891 N N . ASP A 1 126 ? 19.649 2.625 -14.202 1.00 86.50 126 ASP A N 1
ATOM 892 C CA . ASP A 1 126 ? 19.493 2.979 -15.617 1.00 86.50 126 ASP A CA 1
ATOM 893 C C . ASP A 1 126 ? 18.001 2.908 -15.989 1.00 86.50 126 ASP A C 1
ATOM 895 O O . ASP A 1 126 ? 17.297 1.974 -15.600 1.00 86.50 126 ASP A O 1
ATOM 899 N N . GLU A 1 127 ? 17.518 3.907 -16.735 1.00 87.19 127 GLU A N 1
ATOM 900 C CA . GLU A 1 127 ? 16.115 4.060 -17.142 1.00 87.19 127 GLU A CA 1
ATOM 901 C C . GLU A 1 127 ? 15.564 2.817 -17.858 1.00 87.19 127 GLU A C 1
ATOM 903 O O . GLU A 1 127 ? 14.373 2.532 -17.748 1.00 87.19 127 GLU A O 1
ATOM 908 N N . LYS A 1 128 ? 16.400 2.019 -18.535 1.00 89.56 128 LYS A N 1
ATOM 909 C CA . LYS A 1 128 ? 15.940 0.779 -19.189 1.00 89.56 128 LYS A CA 1
ATOM 910 C C . LYS A 1 128 ? 15.396 -0.271 -18.212 1.00 89.56 128 LYS A C 1
ATOM 912 O O . LYS A 1 128 ? 14.598 -1.112 -18.614 1.00 89.56 128 LYS A O 1
ATOM 917 N N . TRP A 1 129 ? 15.802 -0.216 -16.942 1.00 89.06 129 TRP A N 1
ATOM 918 C CA . TRP A 1 129 ? 15.346 -1.128 -15.885 1.00 89.06 129 TRP A CA 1
ATOM 919 C C . TRP A 1 129 ? 14.092 -0.638 -15.158 1.00 89.06 129 TRP A C 1
ATOM 921 O O . TRP A 1 129 ? 13.527 -1.361 -14.337 1.00 89.06 129 TRP A O 1
ATOM 931 N N . GLU A 1 130 ? 13.634 0.577 -15.454 1.00 89.50 130 GLU A N 1
ATOM 932 C CA . GLU A 1 130 ? 12.491 1.187 -14.794 1.00 89.50 130 GLU A CA 1
ATOM 933 C C . GLU A 1 130 ? 11.324 1.356 -15.773 1.00 89.50 130 GLU A C 1
ATOM 935 O O . GLU A 1 130 ? 11.473 1.953 -16.835 1.00 89.50 130 GLU A O 1
ATOM 940 N N . HIS A 1 131 ? 10.129 0.876 -15.416 1.00 91.94 131 HIS A N 1
ATOM 941 C CA . HIS A 1 131 ? 8.957 1.039 -16.282 1.00 91.94 131 HIS A CA 1
ATOM 942 C C . HIS A 1 131 ? 8.654 2.532 -16.540 1.00 91.94 131 HIS A C 1
ATOM 944 O O . HIS A 1 131 ? 8.629 3.305 -15.575 1.00 91.94 131 HIS A O 1
ATOM 950 N N . PRO A 1 132 ? 8.354 2.953 -17.790 1.00 92.88 132 PRO A N 1
ATOM 951 C CA . PRO A 1 132 ? 8.125 4.361 -18.134 1.00 92.88 132 PRO A CA 1
ATOM 952 C C . PRO A 1 132 ? 7.084 5.078 -17.261 1.00 92.88 132 PRO A C 1
ATOM 954 O O . PRO A 1 132 ? 7.277 6.235 -16.900 1.00 92.88 132 PRO A O 1
ATOM 957 N N . ASP A 1 133 ? 6.011 4.389 -16.861 1.00 92.69 133 ASP A N 1
ATOM 958 C CA . ASP A 1 133 ? 4.979 4.954 -15.972 1.00 92.69 133 ASP A CA 1
ATOM 959 C C . ASP A 1 133 ? 5.530 5.362 -14.592 1.00 92.69 133 ASP A C 1
ATOM 961 O O . ASP A 1 133 ? 5.090 6.353 -14.001 1.00 92.69 133 ASP A O 1
ATOM 965 N N . TYR A 1 134 ? 6.515 4.626 -14.068 1.00 90.94 134 TYR A N 1
ATOM 966 C CA . TYR A 1 134 ? 7.157 4.985 -12.806 1.00 90.94 134 TYR A CA 1
ATOM 967 C C . TYR A 1 134 ? 8.140 6.144 -12.986 1.00 90.94 134 TYR A C 1
ATOM 969 O O . TYR A 1 134 ? 8.175 7.046 -12.145 1.00 90.94 134 TYR A O 1
ATOM 977 N N . GLN A 1 135 ? 8.844 6.191 -14.120 1.00 92.38 135 GLN A N 1
ATOM 978 C CA . GLN A 1 135 ? 9.733 7.308 -14.440 1.00 92.38 135 GLN A CA 1
ATOM 979 C C . GLN A 1 135 ? 8.948 8.614 -14.590 1.00 92.38 135 GLN A C 1
ATOM 981 O O . GLN A 1 135 ? 9.352 9.656 -14.069 1.00 92.38 135 GLN A O 1
ATOM 986 N N . ALA A 1 136 ? 7.783 8.555 -15.244 1.00 94.75 136 ALA A N 1
ATOM 987 C CA . ALA A 1 136 ? 6.898 9.698 -15.451 1.00 94.75 136 ALA A CA 1
ATOM 988 C C . ALA A 1 136 ? 6.397 10.323 -14.136 1.00 94.75 136 ALA A C 1
ATOM 990 O O . ALA A 1 136 ? 6.023 11.495 -14.111 1.00 94.75 136 ALA A O 1
ATOM 991 N N . THR A 1 137 ? 6.407 9.562 -13.038 1.00 94.62 137 THR A N 1
ATOM 992 C CA . THR A 1 137 ? 5.941 10.002 -11.715 1.00 94.62 137 THR A CA 1
ATOM 993 C C . THR A 1 137 ? 7.073 10.182 -10.701 1.00 94.62 137 THR A C 1
ATOM 995 O O . THR A 1 137 ? 6.802 10.419 -9.520 1.00 94.62 137 THR A O 1
ATOM 998 N N . LYS A 1 138 ? 8.340 10.127 -11.138 1.00 93.75 138 LYS A N 1
ATOM 999 C CA . LYS A 1 138 ? 9.512 10.125 -10.248 1.00 93.75 138 LYS A CA 1
ATOM 1000 C C . LYS A 1 138 ? 9.585 11.328 -9.301 1.00 93.75 138 LYS A C 1
ATOM 1002 O O . LYS A 1 138 ? 9.928 11.148 -8.141 1.00 93.75 138 LYS A O 1
ATOM 1007 N N . ASP A 1 139 ? 9.210 12.518 -9.766 1.00 96.62 139 ASP A N 1
ATOM 1008 C CA . ASP A 1 139 ? 9.248 13.777 -8.999 1.00 96.62 139 ASP A CA 1
ATOM 1009 C C . ASP A 1 139 ? 7.835 14.301 -8.679 1.00 96.62 139 ASP A C 1
ATOM 1011 O O . ASP A 1 139 ? 7.630 15.488 -8.407 1.00 96.62 139 ASP A O 1
ATOM 1015 N N . ALA A 1 140 ? 6.824 13.430 -8.769 1.00 96.75 140 ALA A N 1
ATOM 1016 C CA . ALA A 1 140 ? 5.435 13.819 -8.575 1.00 96.75 140 ALA A CA 1
ATOM 1017 C C . ALA A 1 140 ? 5.184 14.357 -7.157 1.00 96.75 140 ALA A C 1
ATOM 1019 O O . ALA A 1 140 ? 5.799 13.937 -6.174 1.00 96.75 140 ALA A O 1
ATOM 1020 N N . THR A 1 141 ? 4.228 15.281 -7.053 1.00 97.19 141 THR A N 1
ATOM 1021 C CA . THR A 1 141 ? 3.604 15.616 -5.770 1.00 97.19 141 THR A CA 1
ATOM 1022 C C . THR A 1 141 ? 2.333 14.789 -5.655 1.00 97.19 141 THR A C 1
ATOM 1024 O O . THR A 1 141 ? 1.437 14.928 -6.483 1.00 97.19 141 THR A O 1
ATOM 1027 N N . LEU A 1 142 ? 2.285 13.915 -4.657 1.00 95.94 142 LEU A N 1
ATOM 1028 C CA . LEU A 1 142 ? 1.171 13.023 -4.377 1.00 95.94 142 LEU A CA 1
ATOM 1029 C C . LEU A 1 142 ? 0.135 13.792 -3.550 1.00 95.94 142 LEU A C 1
ATOM 1031 O O . LEU A 1 142 ? 0.377 14.076 -2.374 1.00 95.94 142 LEU A O 1
ATOM 1035 N N . THR A 1 143 ? -0.967 14.192 -4.188 1.00 95.06 143 THR A N 1
ATOM 1036 C CA . THR A 1 143 ? -1.966 15.109 -3.618 1.00 95.06 143 THR A CA 1
ATOM 1037 C C . THR A 1 143 ? -3.369 14.514 -3.572 1.00 95.06 143 THR A C 1
ATOM 1039 O O . THR A 1 143 ? -3.703 13.547 -4.261 1.00 95.06 143 THR A O 1
ATOM 1042 N N . GLY A 1 144 ? -4.223 15.118 -2.751 1.00 91.50 144 GLY A N 1
ATOM 1043 C CA . GLY A 1 144 ? -5.606 14.699 -2.571 1.00 91.50 144 GLY A CA 1
ATOM 1044 C C . GLY A 1 144 ? -5.740 13.348 -1.866 1.00 91.50 144 GLY A C 1
ATOM 1045 O O . GLY A 1 144 ? -4.770 12.718 -1.462 1.00 91.50 144 GLY A O 1
ATOM 1046 N N . ARG A 1 145 ? -6.981 12.885 -1.700 1.00 86.56 145 ARG A N 1
ATOM 1047 C CA . ARG A 1 145 ? -7.279 11.690 -0.888 1.00 86.56 145 ARG A CA 1
ATOM 1048 C C . ARG A 1 145 ? -6.890 10.359 -1.526 1.00 86.56 145 ARG A C 1
ATOM 1050 O O . ARG A 1 145 ? -6.806 9.363 -0.824 1.00 86.56 145 ARG A O 1
ATOM 1057 N N . GLU A 1 146 ? -6.709 10.330 -2.843 1.00 86.12 146 GLU A N 1
ATOM 1058 C CA . GLU A 1 146 ? -6.378 9.097 -3.568 1.00 86.12 146 GLU A CA 1
ATOM 1059 C C . GLU A 1 146 ? -4.870 8.850 -3.637 1.00 86.12 146 GLU A C 1
ATOM 1061 O O . GLU A 1 146 ? -4.443 7.700 -3.603 1.00 86.12 146 GLU A O 1
ATOM 1066 N N . GLN A 1 147 ? -4.071 9.918 -3.744 1.00 90.19 147 GLN A N 1
ATOM 1067 C CA . GLN A 1 147 ? -2.619 9.818 -3.899 1.00 90.19 147 GLN A CA 1
ATOM 1068 C C . GLN A 1 147 ? -1.860 10.328 -2.674 1.00 90.19 147 GLN A C 1
ATOM 1070 O O . GLN A 1 147 ? -0.767 9.843 -2.418 1.00 90.19 147 GLN A O 1
ATOM 1075 N N . GLY A 1 148 ? -2.404 11.285 -1.921 1.00 92.94 148 GLY A N 1
ATOM 1076 C CA . GLY A 1 148 ? -1.817 11.778 -0.677 1.00 92.94 148 GLY A CA 1
ATOM 1077 C C . GLY A 1 148 ? -2.007 10.825 0.506 1.00 92.94 148 GLY A C 1
ATOM 1078 O O . GLY A 1 148 ? -2.556 9.727 0.386 1.00 92.94 148 GLY A O 1
ATOM 1079 N N . PHE A 1 149 ? -1.555 11.264 1.681 1.00 94.06 149 PHE A N 1
ATOM 1080 C CA . PHE A 1 149 ? -1.642 10.492 2.919 1.00 94.06 149 PHE A CA 1
ATOM 1081 C C . PHE A 1 149 ? -2.655 11.124 3.871 1.00 94.06 149 PHE A C 1
ATOM 1083 O O . PHE A 1 149 ? -2.351 12.074 4.591 1.00 94.06 149 PHE A O 1
ATOM 1090 N N . ASP A 1 150 ? -3.886 10.618 3.814 1.00 94.44 150 ASP A N 1
ATOM 1091 C CA . ASP A 1 150 ? -5.040 11.190 4.506 1.00 94.44 150 ASP A CA 1
ATOM 1092 C C . ASP A 1 150 ? -5.328 10.514 5.851 1.00 94.44 150 ASP A C 1
ATOM 1094 O O . ASP A 1 150 ? -5.121 9.308 6.043 1.00 94.44 150 ASP A O 1
ATOM 1098 N N . GLN A 1 151 ? -5.863 11.315 6.765 1.00 92.69 151 GLN A N 1
ATOM 1099 C CA . GLN A 1 151 ? -6.310 10.924 8.090 1.00 92.69 151 GLN A CA 1
ATOM 1100 C C . GLN A 1 151 ? -7.786 11.265 8.258 1.00 92.69 151 GLN A C 1
ATOM 1102 O O . GLN A 1 151 ? -8.218 12.378 7.963 1.00 92.69 151 GLN A O 1
ATOM 1107 N N . GLN A 1 152 ? -8.567 10.299 8.738 1.00 91.00 152 GLN A N 1
ATOM 1108 C CA . GLN A 1 152 ? -9.964 10.519 9.084 1.00 91.00 152 GLN A CA 1
ATOM 1109 C C . GLN A 1 152 ? -10.419 9.591 10.212 1.00 91.00 152 GLN A C 1
ATOM 1111 O O . GLN A 1 152 ? -10.161 8.387 10.184 1.00 91.00 152 GLN A O 1
ATOM 1116 N N . LYS A 1 153 ? -11.196 10.129 11.149 1.00 89.94 153 LYS A N 1
ATOM 1117 C CA . LYS A 1 153 ? -11.630 9.535 12.414 1.00 89.94 153 LYS A CA 1
ATOM 1118 C C . LYS A 1 153 ? -10.437 9.098 13.253 1.00 89.94 153 LYS A C 1
ATOM 1120 O O . LYS A 1 153 ? -10.419 7.977 13.762 1.00 89.94 153 LYS A O 1
ATOM 1125 N N . CYS A 1 154 ? -9.445 9.981 13.375 1.00 89.44 154 CYS A N 1
ATOM 1126 C CA . CYS A 1 154 ? -8.235 9.747 14.166 1.00 89.44 154 CYS A CA 1
ATOM 1127 C C . CYS A 1 154 ? -7.418 8.521 13.708 1.00 89.44 154 CYS A C 1
ATOM 1129 O O . CYS A 1 154 ? -6.770 7.860 14.522 1.00 89.44 154 CYS A O 1
ATOM 1131 N N . ARG A 1 155 ? -7.472 8.179 12.416 1.00 89.06 155 ARG A N 1
ATOM 1132 C CA . ARG A 1 155 ? -6.677 7.099 11.817 1.00 89.06 155 ARG A CA 1
ATOM 1133 C C . ARG A 1 155 ? -6.222 7.470 10.414 1.00 89.06 155 ARG A C 1
ATOM 1135 O O . ARG A 1 155 ? -6.936 8.164 9.695 1.00 89.06 155 ARG A O 1
ATOM 1142 N N . PHE A 1 156 ? -5.075 6.940 10.009 1.00 91.00 156 PHE A N 1
ATOM 1143 C CA . PHE A 1 156 ? -4.647 6.971 8.614 1.00 91.00 156 PHE A CA 1
ATOM 1144 C C . PHE A 1 156 ? -5.557 6.078 7.771 1.00 91.00 156 PHE A C 1
ATOM 1146 O O . PHE A 1 156 ? -5.881 4.957 8.169 1.00 91.00 156 PHE A O 1
ATOM 1153 N N . LEU A 1 157 ? -5.983 6.579 6.613 1.00 89.88 157 LEU A N 1
ATOM 1154 C CA . LEU A 1 157 ? -6.800 5.799 5.679 1.00 89.88 157 LEU A CA 1
ATOM 1155 C C . LEU A 1 157 ? -5.962 4.773 4.907 1.00 89.88 157 LEU A C 1
ATOM 1157 O O . LEU A 1 157 ? -6.456 3.692 4.590 1.00 89.88 157 LEU A O 1
ATOM 1161 N N . SER A 1 158 ? -4.691 5.093 4.668 1.00 89.88 158 SER A N 1
ATOM 1162 C CA . SER A 1 158 ? -3.702 4.186 4.092 1.00 89.88 158 SER A CA 1
ATOM 1163 C C . SER A 1 158 ? -2.863 3.567 5.209 1.00 89.88 158 SER A C 1
ATOM 1165 O O . SER A 1 158 ? -2.171 4.278 5.933 1.00 89.88 158 SER A O 1
ATOM 1167 N N . HIS A 1 159 ? -2.900 2.240 5.347 1.00 87.62 159 HIS A N 1
ATOM 1168 C CA . HIS A 1 159 ? -2.078 1.511 6.332 1.00 87.62 159 HIS A CA 1
ATOM 1169 C C . HIS A 1 159 ? -0.642 1.297 5.858 1.00 87.62 159 HIS A C 1
ATOM 1171 O O . HIS A 1 159 ? 0.287 1.239 6.659 1.00 87.62 159 HIS A O 1
ATOM 1177 N N . VAL A 1 160 ? -0.467 1.195 4.542 1.00 87.38 160 VAL A N 1
ATOM 1178 C CA . VAL A 1 160 ? 0.827 1.100 3.872 1.00 87.38 160 VAL A CA 1
ATOM 1179 C C . VAL A 1 160 ? 0.847 2.151 2.775 1.00 87.38 160 VAL A C 1
ATOM 1181 O O . VAL A 1 160 ? -0.111 2.278 2.015 1.00 87.38 160 VAL A O 1
ATOM 1184 N N . PHE A 1 161 ? 1.939 2.904 2.695 1.00 89.88 161 PHE A N 1
ATOM 1185 C CA . PHE A 1 161 ? 2.132 3.926 1.679 1.00 89.88 161 PHE A CA 1
ATOM 1186 C C . PHE A 1 161 ? 3.563 3.843 1.155 1.00 89.88 161 PHE A C 1
ATOM 1188 O O . PHE A 1 161 ? 4.518 3.983 1.918 1.00 89.88 161 PHE A O 1
ATOM 1195 N N . ALA A 1 162 ? 3.710 3.573 -0.139 1.00 89.56 162 ALA A N 1
ATOM 1196 C CA . ALA A 1 162 ? 5.003 3.492 -0.801 1.00 89.56 162 ALA A CA 1
ATOM 1197 C C . ALA A 1 162 ? 5.178 4.709 -1.710 1.00 89.56 162 ALA A C 1
ATOM 1199 O O . ALA A 1 162 ? 4.307 5.017 -2.519 1.00 89.56 162 ALA A O 1
ATOM 1200 N N . MET A 1 163 ? 6.318 5.380 -1.582 1.00 93.19 163 MET A N 1
ATOM 1201 C CA . MET A 1 163 ? 6.694 6.514 -2.419 1.00 93.19 163 MET A CA 1
ATOM 1202 C C . MET A 1 163 ? 8.198 6.515 -2.671 1.00 93.19 163 MET A C 1
ATOM 1204 O O . MET A 1 163 ? 8.967 5.878 -1.947 1.00 93.19 163 MET A O 1
ATOM 1208 N N . ARG A 1 164 ? 8.621 7.264 -3.684 1.00 92.50 164 ARG A N 1
ATOM 1209 C CA . ARG A 1 164 ? 10.035 7.550 -3.943 1.00 92.50 164 ARG A CA 1
ATOM 1210 C C . ARG A 1 164 ? 10.514 8.687 -3.057 1.00 92.50 164 ARG A C 1
ATOM 1212 O O . ARG A 1 164 ? 9.757 9.598 -2.745 1.00 92.50 164 ARG A O 1
ATOM 1219 N N . SER A 1 165 ? 11.803 8.690 -2.739 1.00 93.81 165 SER A N 1
ATOM 1220 C CA . SER A 1 165 ? 12.442 9.785 -1.999 1.00 93.81 165 SER A CA 1
ATOM 1221 C C . SER A 1 165 ? 12.409 11.127 -2.741 1.00 93.81 165 SER A C 1
ATOM 1223 O O . SER A 1 165 ? 12.467 12.176 -2.107 1.00 93.81 165 SER A O 1
ATOM 1225 N N . SER A 1 166 ? 12.310 11.102 -4.071 1.00 95.56 166 SER A N 1
ATOM 1226 C CA . SER A 1 166 ? 12.176 12.281 -4.932 1.00 95.56 166 SER A CA 1
ATOM 1227 C C . SER A 1 166 ? 10.749 12.837 -5.005 1.00 95.56 166 SER A C 1
ATOM 1229 O O . SER A 1 166 ? 10.554 13.988 -5.400 1.00 95.56 166 SER A O 1
ATOM 1231 N N . GLN A 1 167 ? 9.744 12.052 -4.610 1.00 97.75 167 GLN A N 1
ATOM 1232 C CA . GLN A 1 167 ? 8.355 12.501 -4.591 1.00 97.75 167 GLN A CA 1
ATOM 1233 C C . GLN A 1 167 ? 8.082 13.398 -3.381 1.00 97.75 167 GLN A C 1
ATOM 1235 O O . GLN A 1 167 ? 8.705 13.283 -2.324 1.00 97.75 167 GLN A O 1
ATOM 1240 N N . LYS A 1 168 ? 7.094 14.280 -3.526 1.00 97.88 168 LYS A N 1
ATOM 1241 C CA . LYS A 1 168 ? 6.543 15.072 -2.418 1.00 97.88 168 LYS A CA 1
ATOM 1242 C C . LYS A 1 168 ? 5.212 14.476 -1.991 1.00 97.88 168 LYS A C 1
ATOM 1244 O O . LYS A 1 168 ? 4.419 14.095 -2.845 1.00 97.88 168 LYS A O 1
ATOM 1249 N N . LEU A 1 169 ? 4.958 14.437 -0.688 1.00 96.69 169 LEU A N 1
ATOM 1250 C CA . LEU A 1 169 ? 3.724 13.897 -0.126 1.00 96.69 169 LEU A CA 1
ATOM 1251 C C . LEU A 1 169 ? 2.890 15.004 0.514 1.00 96.69 169 LEU A C 1
ATOM 1253 O O . LEU A 1 169 ? 3.376 15.717 1.392 1.00 96.69 169 LEU A O 1
ATOM 1257 N N . GLU A 1 170 ? 1.632 15.124 0.097 1.00 95.31 170 GLU A N 1
ATOM 1258 C CA . GLU A 1 170 ? 0.632 15.889 0.834 1.00 95.31 170 GLU A CA 1
ATOM 1259 C C . GLU A 1 170 ? 0.080 15.029 1.978 1.00 95.31 170 GLU A C 1
ATOM 1261 O O . GLU A 1 170 ? -0.491 13.961 1.748 1.00 95.31 170 GLU A O 1
ATOM 1266 N N . ILE A 1 171 ? 0.261 15.495 3.216 1.00 93.88 171 ILE A N 1
ATOM 1267 C CA . ILE A 1 171 ? -0.351 14.889 4.402 1.00 93.88 171 ILE A CA 1
ATOM 1268 C C . ILE A 1 171 ? -1.637 15.654 4.693 1.00 93.88 171 ILE A C 1
ATOM 1270 O O . ILE A 1 171 ? -1.610 16.865 4.923 1.00 93.88 171 ILE A O 1
ATOM 1274 N N . ILE A 1 172 ? -2.756 14.940 4.6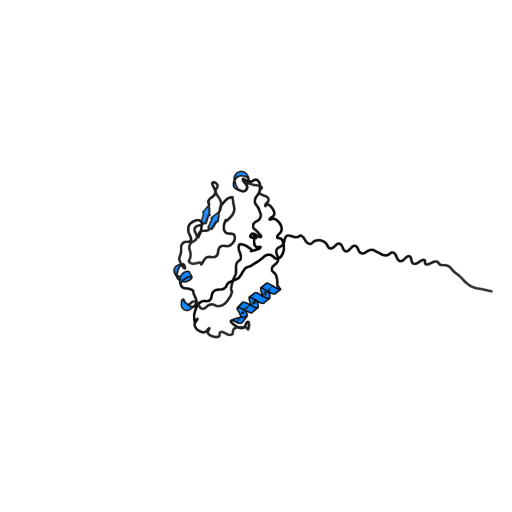63 1.00 93.12 172 ILE A N 1
ATOM 1275 C CA . ILE A 1 172 ? -4.098 15.511 4.732 1.00 93.12 172 ILE A CA 1
ATOM 1276 C C . ILE A 1 172 ? -4.743 15.085 6.044 1.00 93.12 172 ILE A C 1
ATOM 1278 O O . ILE A 1 172 ? -4.547 13.972 6.532 1.00 93.12 172 ILE A O 1
ATOM 1282 N N . ASN A 1 173 ? -5.523 15.995 6.611 1.00 93.19 173 ASN A N 1
ATOM 1283 C CA . ASN A 1 173 ? -6.420 15.700 7.707 1.00 93.19 173 ASN A CA 1
ATOM 1284 C C . ASN A 1 173 ? -7.851 16.037 7.274 1.00 93.19 173 ASN A C 1
ATOM 1286 O O . ASN A 1 173 ? -8.207 17.209 7.141 1.00 93.19 173 ASN A O 1
ATOM 1290 N N . SER A 1 174 ? -8.649 15.000 7.038 1.00 92.06 174 SER A N 1
ATOM 1291 C CA . SER A 1 174 ? -10.063 15.097 6.673 1.00 92.06 174 SER A CA 1
ATOM 1292 C C . SER A 1 174 ? -11.006 15.109 7.884 1.00 92.06 174 SER A C 1
ATOM 1294 O O . SER A 1 174 ? -12.229 15.069 7.697 1.00 92.06 174 SER A O 1
ATOM 1296 N N . ASP A 1 175 ? -10.479 15.143 9.111 1.00 89.88 175 ASP A N 1
ATOM 1297 C CA . ASP A 1 175 ? -11.267 15.342 10.327 1.00 89.88 175 ASP A CA 1
ATOM 1298 C C . ASP A 1 175 ? -11.582 16.816 10.602 1.00 89.88 175 ASP A C 1
ATOM 1300 O O . ASP A 1 175 ? -10.965 17.746 10.087 1.00 89.88 175 ASP A O 1
ATOM 1304 N N . THR A 1 176 ? -12.569 17.040 11.473 1.00 89.56 176 THR A N 1
ATOM 1305 C CA . THR A 1 176 ? -12.912 18.375 11.993 1.00 89.56 176 THR A CA 1
ATOM 1306 C C . THR A 1 176 ? -12.038 18.801 13.174 1.00 89.56 176 THR A C 1
ATOM 1308 O O . THR A 1 176 ? -12.237 19.881 13.727 1.00 89.56 176 THR A O 1
ATOM 1311 N N . VAL A 1 177 ? -11.115 17.940 13.602 1.00 88.38 177 VAL A N 1
ATOM 1312 C CA . VAL A 1 177 ? -10.197 18.156 14.724 1.00 88.38 177 VAL A CA 1
ATOM 1313 C C . VAL A 1 177 ? -8.760 17.951 14.253 1.00 88.38 177 VAL A C 1
ATOM 1315 O O . VAL A 1 177 ? -8.515 17.244 13.282 1.00 88.38 177 VAL A O 1
ATOM 1318 N N . GLY A 1 178 ? -7.807 18.615 14.906 1.00 85.25 178 GLY A N 1
ATOM 1319 C CA . GLY A 1 178 ? -6.398 18.544 14.527 1.00 85.25 178 GLY A CA 1
ATOM 1320 C C . GLY A 1 178 ? -5.770 17.186 14.851 1.00 85.25 178 GLY A C 1
ATOM 1321 O O . GLY A 1 178 ? -5.956 16.664 15.948 1.00 85.25 178 GLY A O 1
ATOM 1322 N N . HIS A 1 179 ? -4.982 16.673 13.909 1.00 77.69 179 HIS A N 1
ATOM 1323 C CA . HIS A 1 179 ? -4.120 15.500 14.043 1.00 77.69 179 HIS A CA 1
ATOM 1324 C C . HIS A 1 179 ? -2.717 15.864 13.549 1.00 77.69 179 HIS A C 1
ATOM 1326 O O . HIS A 1 179 ? -2.575 16.758 12.707 1.00 77.69 179 HIS A O 1
ATOM 1332 N N . ASN A 1 180 ? -1.690 15.211 14.089 1.00 66.12 180 ASN A N 1
ATOM 1333 C CA . ASN A 1 180 ? -0.291 15.435 13.735 1.00 66.12 180 ASN A CA 1
ATOM 1334 C C . ASN A 1 180 ? 0.498 14.130 13.728 1.00 66.12 180 ASN A C 1
ATOM 1336 O O . ASN A 1 180 ? 0.208 13.263 14.581 1.00 66.12 180 ASN A O 1
#

Sequence (180 aa):
MSRLRSISQFVALLGSVSAVMLVGCLPSGKVTANRANAEAMEKYFQGGGGGGEIAAVELPDPDGFGILKGTFKVVGTPAAQPALTVTADIGYCAPSGSMPSEQVVVGPDGGLRDVLIFLEMDIPQDEKWEHPDYQATKDATLTGREQGFDQQKCRFLSHVFAMRSSQKLEIINSDTVGHN

pLDDT: mean 78.76, std 18.38, range [37.34, 97.88]

Secondary structure (DSSP, 8-state):
---------------------------TT-----HHHHHHHHHHHHTTS--S------PPPP----------B-SSPPPPPPBP---S-HHHH-TTS--B--SS-B-TTSBBSS----------SSGGGS-HHHHTTTT-EE-HHHHSEEE-SSSBS-SS----TTSEE-EEE-SSS---

Foldseek 3Di:
DDDDDDDDDDDPPPDDDPPPPPPPPDPQADQDDDPVVVVVVVVVVCVVPPPDPDPPDPDPQDPDDDDDDDFDFGPDDHDFFDWDDDDPPCCFQPVVNTDGDVPWDADPVRTTPQDDDDDDDDDDPDCSSPDVVCVVCQQEEQDDDPRAFEDGSNGTPHPDHDHHPNYHHDYYYPTPDDDD